Protein AF-A0A0K0LC39-F1 (afdb_monomer_lite)

Organism: NCBI:txid748906

pLDDT: mean 74.42, std 12.49, range [44.34, 93.62]

Sequence (56 aa):
VEWFPLILGIHMNERALKIHLLLMFIGVNLTFFPQHFLGLSGMPRRYSDYPDAYSC

Structure (mmCIF, N/CA/C/O backbone):
data_AF-A0A0K0LC39-F1
#
_entry.id   AF-A0A0K0LC39-F1
#
loop_
_atom_site.group_PDB
_atom_site.id
_atom_site.type_symbol
_atom_site.label_atom_id
_atom_site.label_alt_id
_atom_site.label_comp_id
_atom_site.label_asym_id
_atom_site.label_entity_id
_atom_site.label_seq_id
_atom_site.pdbx_PDB_ins_code
_atom_site.Cartn_x
_atom_site.Cartn_y
_atom_site.Cartn_z
_atom_site.occupancy
_atom_site.B_iso_or_equiv
_atom_site.auth_seq_id
_atom_site.auth_comp_id
_atom_site.auth_asym_id
_atom_site.auth_atom_id
_atom_site.pdbx_PDB_model_num
ATOM 1 N N . VAL A 1 1 ? -19.262 1.360 5.727 1.00 56.59 1 VAL A N 1
ATOM 2 C CA . VAL A 1 1 ? -19.633 0.496 6.877 1.00 56.59 1 VAL A CA 1
ATOM 3 C C . VAL A 1 1 ? -21.040 0.779 7.382 1.00 56.59 1 VAL A C 1
ATOM 5 O O . VAL A 1 1 ? -21.608 -0.109 7.982 1.00 56.59 1 VAL A O 1
ATOM 8 N N . GLU A 1 2 ? -21.650 1.912 7.020 1.00 60.91 2 GLU A N 1
ATOM 9 C CA . GLU A 1 2 ? -23.063 2.253 7.285 1.00 60.91 2 GLU A CA 1
ATOM 10 C C . GLU A 1 2 ? -24.075 1.134 6.957 1.00 60.91 2 GLU A C 1
ATOM 12 O O . GLU A 1 2 ? -24.970 0.845 7.739 1.00 60.91 2 GLU A O 1
ATOM 17 N N . TRP A 1 3 ? -23.910 0.450 5.820 1.00 65.69 3 TRP A N 1
ATOM 18 C CA . TRP A 1 3 ? -24.896 -0.522 5.324 1.00 65.69 3 TRP A CA 1
ATOM 19 C C . TRP A 1 3 ? -24.741 -1.936 5.905 1.00 65.69 3 TRP A C 1
ATOM 21 O O . TRP A 1 3 ? -25.674 -2.730 5.859 1.00 65.69 3 TRP A O 1
ATOM 31 N N . PHE A 1 4 ? -23.570 -2.271 6.455 1.00 66.19 4 PHE A N 1
ATOM 32 C CA . PHE A 1 4 ? -23.271 -3.615 6.965 1.00 66.19 4 PHE A CA 1
ATOM 33 C C . PHE A 1 4 ? -24.078 -3.990 8.228 1.00 66.19 4 PHE A C 1
ATOM 35 O O . PHE A 1 4 ? -24.683 -5.064 8.233 1.00 66.19 4 PHE A O 1
ATOM 42 N N . PRO A 1 5 ? -24.189 -3.129 9.263 1.00 65.31 5 PRO A N 1
ATOM 43 C CA . PRO A 1 5 ? -25.086 -3.388 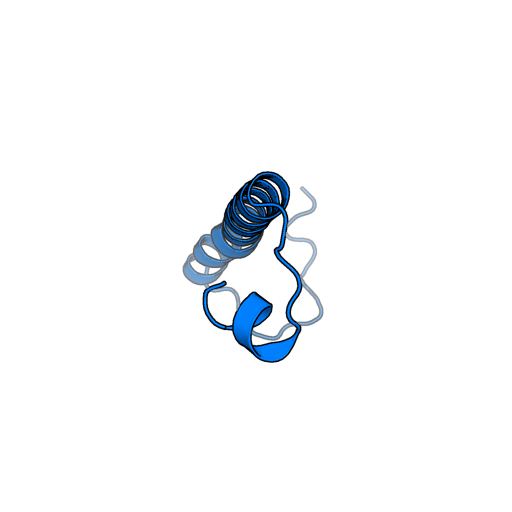10.386 1.00 65.31 5 PRO A CA 1
ATOM 44 C C . PRO A 1 5 ? -26.565 -3.262 9.988 1.00 65.31 5 PRO A C 1
ATOM 46 O O . PRO A 1 5 ? -27.404 -3.896 10.618 1.00 65.31 5 PRO A O 1
ATOM 49 N N . LEU A 1 6 ? -26.891 -2.516 8.923 1.00 65.44 6 LEU A N 1
ATOM 50 C CA . LEU A 1 6 ? -28.264 -2.356 8.427 1.00 65.44 6 LEU A CA 1
ATOM 51 C C . LEU A 1 6 ? -28.817 -3.639 7.777 1.00 65.44 6 LEU A C 1
ATOM 53 O O . LEU A 1 6 ? -30.005 -3.920 7.885 1.00 65.44 6 LEU A O 1
ATOM 57 N N . ILE A 1 7 ? -27.960 -4.414 7.102 1.00 76.69 7 ILE A N 1
ATOM 58 C CA . ILE A 1 7 ? -28.355 -5.632 6.373 1.00 76.69 7 ILE A CA 1
ATOM 59 C C . ILE A 1 7 ? -28.218 -6.888 7.247 1.00 76.69 7 ILE A C 1
ATOM 61 O O . ILE A 1 7 ? -29.028 -7.803 7.129 1.00 76.69 7 ILE A O 1
ATOM 65 N N . LEU A 1 8 ? -27.203 -6.952 8.116 1.00 75.50 8 LEU A N 1
ATOM 66 C CA . LEU A 1 8 ? -26.878 -8.161 8.887 1.00 75.50 8 LEU A CA 1
ATOM 67 C C . LEU A 1 8 ? -27.142 -8.032 10.398 1.00 75.50 8 LEU A C 1
ATOM 69 O O . LEU A 1 8 ? -27.068 -9.032 11.105 1.00 75.50 8 LEU A O 1
ATOM 73 N N . GLY A 1 9 ? -27.441 -6.834 10.918 1.00 68.81 9 GLY A N 1
ATOM 74 C CA . GLY A 1 9 ? -27.752 -6.617 12.342 1.00 68.81 9 GLY A CA 1
ATOM 75 C C . GLY A 1 9 ? -26.571 -6.802 13.309 1.00 68.81 9 GLY A C 1
ATOM 76 O O . GLY A 1 9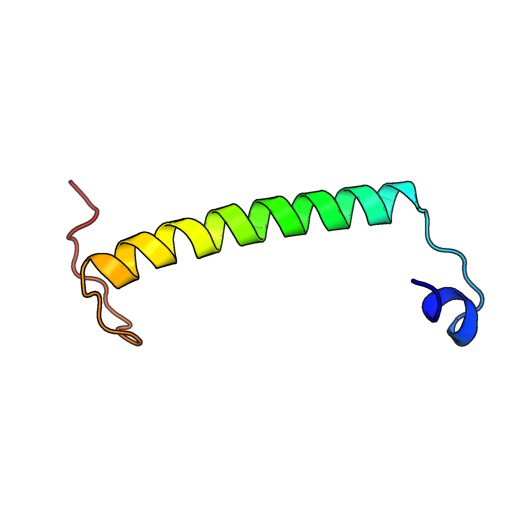 ? -26.753 -6.743 14.521 1.00 68.81 9 GLY A O 1
ATOM 77 N N . ILE A 1 10 ? -25.358 -7.019 12.792 1.00 72.88 10 ILE A N 1
ATOM 78 C CA . ILE A 1 10 ? -24.121 -7.233 13.557 1.00 72.88 10 ILE A CA 1
ATOM 79 C C . ILE A 1 10 ? -23.182 -6.035 13.421 1.00 72.88 10 ILE A C 1
ATOM 81 O O . ILE A 1 10 ? -22.878 -5.578 12.318 1.00 72.88 10 ILE A O 1
ATOM 85 N N . HIS A 1 11 ? -22.682 -5.547 14.558 1.00 70.19 11 HIS A N 1
ATOM 86 C CA . HIS A 1 11 ? -21.733 -4.440 14.597 1.00 70.19 11 HIS A CA 1
ATOM 87 C C . HIS A 1 11 ? -20.303 -4.958 14.405 1.00 70.19 11 HIS A C 1
ATOM 89 O O . HIS A 1 11 ? -19.803 -5.759 15.196 1.00 70.19 11 HIS A O 1
ATOM 95 N N . MET A 1 12 ? -19.625 -4.503 13.351 1.00 73.25 12 MET A N 1
ATOM 96 C CA . MET A 1 12 ? -18.214 -4.829 13.133 1.00 73.25 12 MET A CA 1
ATOM 97 C C . MET A 1 12 ? -17.321 -4.076 14.126 1.00 73.25 12 MET A C 1
ATOM 99 O O . MET A 1 12 ? -17.606 -2.938 14.503 1.00 73.25 12 MET A O 1
ATOM 103 N N . ASN A 1 13 ? -16.204 -4.697 14.520 1.00 81.19 13 ASN A N 1
ATOM 104 C CA . ASN A 1 13 ? -15.211 -4.061 15.381 1.00 81.19 13 ASN A CA 1
ATOM 105 C C . ASN A 1 13 ? -14.460 -2.957 14.619 1.00 81.19 13 ASN A C 1
ATOM 107 O O . ASN A 1 13 ? -13.714 -3.226 13.672 1.00 81.19 13 ASN A O 1
ATOM 111 N N . GLU A 1 14 ? -14.604 -1.716 15.078 1.00 79.75 14 GLU A N 1
ATOM 112 C CA . GLU A 1 14 ? -13.992 -0.540 14.456 1.00 79.75 14 GLU A CA 1
ATOM 113 C C . GLU A 1 14 ? -12.460 -0.602 14.408 1.00 79.75 14 GLU A C 1
ATOM 115 O O . GLU A 1 14 ? -11.853 -0.101 13.459 1.00 79.75 14 GLU A O 1
ATOM 120 N N . ARG A 1 15 ? -11.812 -1.235 15.400 1.00 83.19 15 ARG A N 1
ATOM 121 C CA . ARG A 1 15 ? -10.343 -1.363 15.412 1.00 83.19 15 ARG A CA 1
ATOM 122 C C . ARG A 1 15 ? -9.851 -2.253 14.277 1.00 83.19 15 ARG A C 1
ATOM 124 O O . ARG A 1 15 ? -8.904 -1.890 13.589 1.00 83.19 15 ARG A O 1
ATOM 131 N N . ALA A 1 16 ? -10.517 -3.386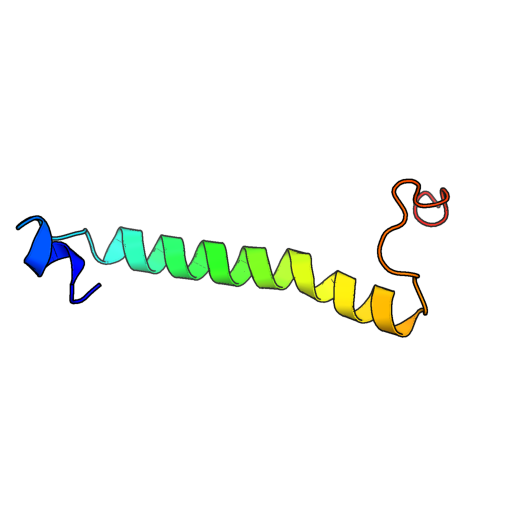 14.056 1.00 85.12 16 ALA A N 1
ATOM 132 C CA . ALA A 1 16 ? -10.162 -4.313 12.985 1.00 85.12 16 ALA A CA 1
ATOM 133 C C . ALA A 1 16 ? -10.359 -3.669 11.605 1.00 85.12 16 ALA A C 1
ATOM 135 O O . ALA A 1 16 ? -9.517 -3.821 10.723 1.00 85.12 16 ALA A O 1
ATOM 136 N N . LEU A 1 17 ? -11.423 -2.880 11.443 1.00 84.06 17 LEU A N 1
ATOM 137 C CA . LEU A 1 17 ? -11.701 -2.177 10.197 1.00 84.06 17 LEU A CA 1
ATOM 138 C C . LEU A 1 17 ? -10.665 -1.079 9.892 1.00 84.06 17 LEU A C 1
ATOM 140 O O . LEU A 1 17 ? -10.213 -0.960 8.754 1.00 84.06 17 LEU A O 1
ATOM 144 N N . LYS A 1 18 ? -10.239 -0.315 10.9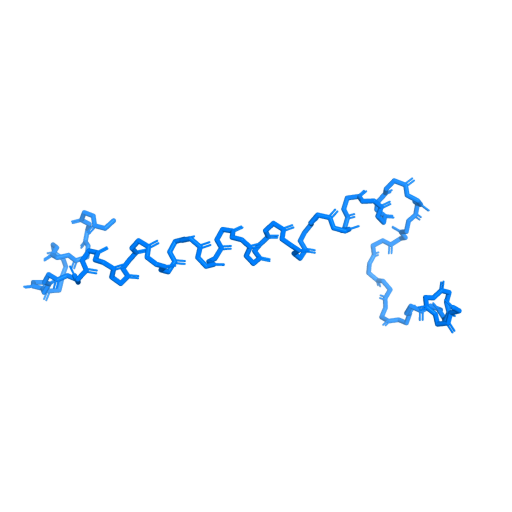07 1.00 83.81 18 LYS A N 1
ATOM 145 C CA . LYS A 1 18 ? -9.167 0.689 10.768 1.00 83.81 18 LYS A CA 1
ATOM 146 C C . LYS A 1 18 ? -7.824 0.049 10.404 1.00 83.81 18 LYS A C 1
ATOM 148 O O . LYS A 1 18 ? -7.117 0.574 9.548 1.00 83.81 18 LYS A O 1
ATOM 153 N N . ILE A 1 19 ? -7.493 -1.095 11.009 1.00 90.69 19 ILE A N 1
ATOM 154 C CA . ILE A 1 19 ? -6.273 -1.850 10.682 1.00 90.69 19 ILE A CA 1
ATOM 155 C C . ILE A 1 19 ? -6.342 -2.392 9.250 1.00 90.69 19 ILE A C 1
ATOM 157 O O . ILE A 1 19 ? -5.389 -2.221 8.497 1.00 90.69 19 ILE A O 1
ATOM 161 N N . HIS A 1 20 ? -7.468 -2.989 8.848 1.00 87.12 20 HIS A N 1
ATOM 162 C CA . HIS A 1 20 ? -7.660 -3.488 7.485 1.00 87.12 20 HIS A CA 1
ATOM 163 C C . HIS A 1 20 ? -7.527 -2.371 6.439 1.00 87.12 20 HIS A C 1
ATOM 165 O O . HIS A 1 20 ? -6.844 -2.554 5.433 1.00 87.12 20 HIS A O 1
ATOM 171 N N . LEU A 1 21 ? -8.111 -1.196 6.704 1.00 88.12 21 LEU A N 1
ATOM 172 C CA . LEU A 1 21 ? -7.982 -0.023 5.839 1.00 88.12 21 LEU A CA 1
ATOM 173 C C . LEU A 1 21 ? -6.518 0.414 5.690 1.00 88.12 21 LEU A C 1
ATOM 175 O O . LEU A 1 21 ? -6.062 0.625 4.571 1.00 88.12 21 LEU A O 1
ATOM 179 N N . LEU A 1 22 ? -5.777 0.515 6.797 1.00 91.38 22 LEU A N 1
ATOM 180 C CA . LEU A 1 22 ? -4.358 0.885 6.775 1.00 91.38 22 LEU A CA 1
ATOM 181 C C . LEU A 1 22 ? -3.501 -0.141 6.025 1.00 91.38 22 LEU A C 1
ATOM 183 O O . LEU A 1 22 ? -2.640 0.238 5.236 1.00 91.38 22 LEU A O 1
ATOM 187 N N . LEU A 1 23 ? -3.755 -1.432 6.235 1.00 92.19 23 LEU A N 1
ATOM 188 C CA . LEU A 1 23 ? -2.992 -2.513 5.613 1.00 92.19 23 LEU A CA 1
ATOM 189 C C . LEU A 1 23 ? -3.226 -2.555 4.096 1.00 92.19 23 LEU A C 1
ATOM 191 O O . LEU A 1 23 ? -2.265 -2.601 3.329 1.00 92.19 23 LEU A O 1
ATOM 195 N N . MET A 1 24 ? -4.483 -2.438 3.654 1.00 88.69 24 MET A N 1
ATOM 196 C CA . MET A 1 24 ? -4.817 -2.334 2.229 1.00 88.69 24 MET A CA 1
ATOM 197 C C . MET A 1 24 ? -4.275 -1.044 1.607 1.00 88.69 24 MET A C 1
ATOM 199 O O . MET A 1 24 ? -3.767 -1.077 0.490 1.00 88.69 24 MET A O 1
ATOM 203 N N . PHE A 1 25 ? -4.320 0.079 2.325 1.00 91.94 25 PHE A N 1
ATOM 204 C CA . PHE A 1 25 ? -3.781 1.348 1.837 1.00 91.94 25 PHE A CA 1
ATOM 205 C C . PHE A 1 25 ? -2.271 1.269 1.592 1.00 91.94 25 PHE A C 1
ATOM 207 O O . PHE A 1 25 ? -1.794 1.663 0.528 1.00 91.94 25 PHE A O 1
ATOM 214 N N . ILE A 1 26 ? -1.513 0.722 2.541 1.00 93.62 26 ILE A N 1
ATOM 215 C CA . ILE A 1 26 ? -0.062 0.564 2.396 1.00 93.62 26 ILE A CA 1
ATOM 216 C C . ILE A 1 26 ? 0.261 -0.471 1.308 1.00 93.62 26 ILE A C 1
ATOM 218 O O . ILE A 1 26 ? 1.108 -0.210 0.457 1.00 93.62 26 ILE A O 1
ATOM 222 N N . GLY A 1 27 ? -0.436 -1.613 1.284 1.00 91.62 27 GLY A N 1
ATOM 223 C CA . GLY A 1 27 ? -0.189 -2.689 0.316 1.00 91.62 27 GLY A CA 1
ATOM 224 C C . GLY A 1 27 ? -0.467 -2.288 -1.136 1.00 91.62 27 GLY A C 1
ATOM 225 O O . GLY A 1 27 ? 0.329 -2.585 -2.028 1.00 91.62 27 GLY A O 1
ATOM 226 N N . VAL A 1 28 ? -1.556 -1.557 -1.382 1.00 89.81 28 VAL A N 1
ATOM 227 C CA . VAL A 1 28 ? -1.869 -1.005 -2.710 1.00 89.81 28 VAL A CA 1
ATOM 228 C C . VAL A 1 28 ? -0.815 0.028 -3.111 1.00 89.81 28 VAL A C 1
ATOM 230 O O . VAL A 1 28 ? -0.264 -0.057 -4.204 1.00 89.81 28 VAL A O 1
ATOM 233 N N . ASN A 1 29 ? -0.448 0.961 -2.229 1.00 88.94 29 ASN A N 1
ATOM 234 C CA . ASN A 1 29 ? 0.593 1.932 -2.569 1.00 88.94 29 ASN A CA 1
ATOM 235 C C . ASN A 1 29 ? 1.927 1.247 -2.895 1.00 88.94 29 ASN A C 1
ATOM 237 O O . ASN A 1 29 ? 2.535 1.572 -3.906 1.00 88.94 29 ASN A O 1
ATOM 241 N N . LEU A 1 30 ? 2.353 0.249 -2.121 1.00 87.94 30 LEU A N 1
ATOM 242 C CA . LEU A 1 30 ? 3.618 -0.444 -2.374 1.00 87.94 30 LEU A CA 1
ATOM 243 C C . LEU A 1 30 ? 3.624 -1.238 -3.693 1.00 87.94 30 LEU A C 1
ATOM 245 O O . LEU A 1 30 ? 4.659 -1.313 -4.346 1.00 87.94 30 LEU A O 1
ATOM 249 N N . THR A 1 31 ? 2.493 -1.822 -4.098 1.00 84.94 31 THR A N 1
ATOM 250 C CA . THR A 1 31 ? 2.398 -2.639 -5.324 1.00 84.94 31 THR A CA 1
ATOM 251 C C . THR A 1 31 ? 2.210 -1.803 -6.588 1.00 84.94 31 THR A C 1
ATOM 253 O O . THR A 1 31 ? 2.833 -2.084 -7.611 1.00 84.94 31 THR A O 1
ATOM 256 N N . PHE A 1 32 ? 1.403 -0.744 -6.532 1.00 82.19 32 PHE A N 1
ATOM 257 C CA . PHE A 1 32 ? 1.115 0.097 -7.697 1.00 82.19 32 PHE A CA 1
ATOM 258 C C . PHE A 1 32 ? 2.107 1.254 -7.882 1.00 82.19 32 PHE A C 1
ATOM 260 O O . PHE A 1 32 ? 2.195 1.818 -8.975 1.00 82.19 32 PHE A O 1
ATOM 267 N N . PHE A 1 33 ? 2.887 1.621 -6.862 1.00 84.44 33 PHE A N 1
ATOM 268 C CA . PHE A 1 33 ? 3.887 2.687 -6.984 1.00 84.44 33 PHE A CA 1
ATOM 269 C C . PHE A 1 33 ? 5.047 2.331 -7.936 1.00 84.44 33 PHE A C 1
ATOM 271 O O . PHE A 1 33 ? 5.316 3.124 -8.840 1.00 84.44 33 PHE A O 1
ATOM 278 N N . PRO A 1 34 ? 5.670 1.135 -7.869 1.00 79.62 34 PRO A N 1
ATOM 279 C CA . PRO A 1 34 ? 6.679 0.719 -8.847 1.00 79.62 34 PRO A CA 1
ATOM 280 C C . PRO A 1 34 ? 6.132 0.669 -10.278 1.00 79.62 34 PRO A C 1
ATOM 282 O O . PRO A 1 34 ? 6.841 0.993 -11.228 1.00 79.62 34 PRO A O 1
ATOM 285 N N . GLN A 1 35 ? 4.846 0.342 -10.439 1.00 80.94 35 GLN A N 1
ATOM 286 C CA . GLN A 1 35 ? 4.188 0.305 -11.745 1.00 80.94 35 GLN A CA 1
ATOM 287 C C . GLN A 1 35 ? 4.167 1.677 -12.443 1.00 80.94 35 GLN A C 1
ATOM 289 O O . GLN A 1 35 ? 4.231 1.730 -13.671 1.00 80.94 35 GLN A O 1
ATOM 294 N N . HIS A 1 36 ? 4.141 2.787 -11.695 1.00 80.75 36 HIS A N 1
ATOM 295 C CA . HIS A 1 36 ? 4.241 4.131 -12.276 1.00 80.75 36 HIS A CA 1
ATOM 296 C C . HIS A 1 36 ? 5.625 4.387 -12.893 1.00 80.75 36 HIS A C 1
ATOM 298 O O . HIS A 1 36 ? 5.709 4.925 -13.997 1.00 80.75 36 HIS A O 1
ATOM 304 N N . PHE A 1 37 ? 6.705 3.953 -12.23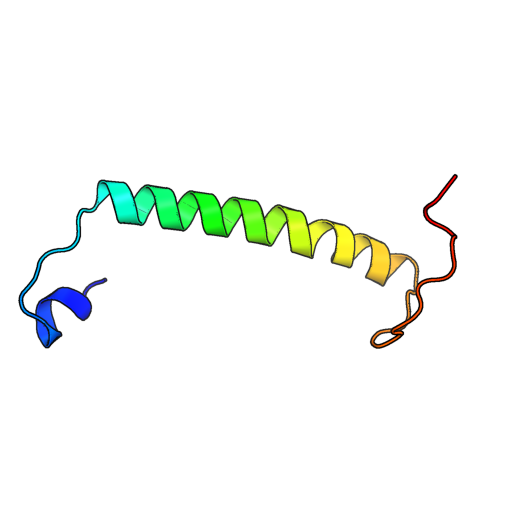4 1.00 76.19 37 PHE A N 1
ATOM 305 C CA . PHE A 1 37 ? 8.063 4.062 -12.780 1.00 76.19 37 PHE A CA 1
ATOM 306 C C . PHE A 1 37 ? 8.272 3.159 -13.998 1.00 76.19 37 PHE A C 1
ATOM 308 O O . PHE A 1 37 ? 8.853 3.601 -14.986 1.00 76.19 37 PHE A O 1
ATOM 315 N N . LEU A 1 38 ? 7.727 1.939 -13.967 1.00 70.75 38 LEU A N 1
ATOM 316 C CA . LEU A 1 38 ? 7.744 1.012 -15.106 1.00 70.75 38 LEU A CA 1
ATOM 317 C C . LEU A 1 38 ? 6.988 1.570 -16.325 1.00 70.75 38 LEU A C 1
ATOM 319 O O . LEU A 1 38 ? 7.396 1.373 -17.471 1.00 70.75 38 LEU A O 1
ATOM 323 N N . GLY A 1 39 ? 5.896 2.303 -16.089 1.00 76.81 39 GLY A N 1
ATOM 324 C CA . GLY A 1 39 ? 5.157 3.003 -17.140 1.00 76.81 39 GLY A CA 1
ATOM 325 C C . GLY A 1 39 ? 5.957 4.144 -17.776 1.00 76.81 39 GLY A C 1
ATOM 326 O O . GLY A 1 39 ? 5.927 4.302 -18.996 1.00 76.81 39 GLY A O 1
ATOM 327 N N . LEU A 1 40 ? 6.713 4.904 -16.976 1.00 71.94 40 LEU A N 1
ATOM 328 C CA . LEU A 1 40 ? 7.598 5.969 -17.469 1.00 71.94 40 LEU A CA 1
ATOM 329 C C . LEU A 1 40 ? 8.808 5.421 -18.238 1.00 71.94 40 LEU A C 1
ATOM 331 O O . LEU A 1 40 ? 9.248 6.048 -19.198 1.00 71.94 40 LEU A O 1
ATOM 335 N N . SER A 1 41 ? 9.313 4.239 -17.871 1.00 74.06 41 SER A N 1
ATOM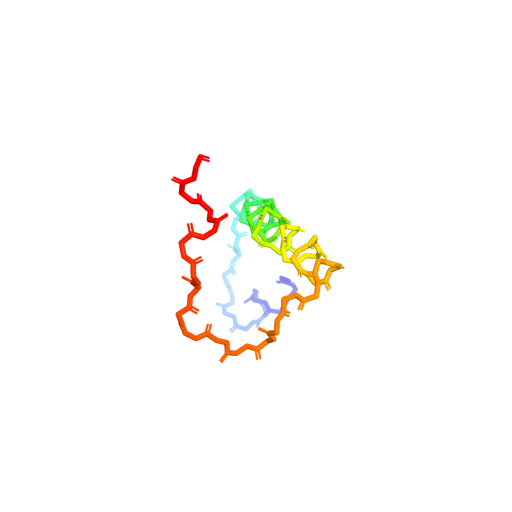 336 C CA . SER A 1 41 ? 10.393 3.555 -18.595 1.00 74.06 41 SER A CA 1
ATOM 337 C C . SER A 1 41 ? 9.929 2.845 -19.877 1.00 74.06 41 SER A C 1
ATOM 339 O O . SER A 1 41 ? 10.700 2.093 -20.469 1.00 74.06 41 SER A O 1
ATOM 341 N N . GLY A 1 42 ? 8.683 3.059 -20.318 1.00 67.38 42 GLY A N 1
ATOM 342 C CA . GLY A 1 42 ? 8.175 2.559 -21.597 1.00 67.38 42 GLY A CA 1
ATOM 343 C C . GLY A 1 42 ? 7.840 1.068 -21.613 1.00 67.38 42 GLY A C 1
ATOM 344 O O . GLY A 1 42 ? 7.781 0.474 -22.691 1.00 67.38 42 GLY A O 1
ATOM 345 N N . MET A 1 43 ? 7.616 0.447 -20.449 1.00 65.69 43 MET A N 1
ATOM 346 C CA . MET A 1 43 ? 7.290 -0.974 -20.394 1.00 65.69 43 MET A CA 1
ATOM 347 C C . MET A 1 43 ? 5.937 -1.267 -21.070 1.00 65.69 43 MET A C 1
ATOM 349 O O . MET A 1 43 ? 4.910 -0.705 -20.672 1.00 65.69 43 MET A O 1
ATOM 353 N N . PRO A 1 44 ? 5.885 -2.175 -22.062 1.00 69.00 44 PRO A N 1
ATOM 354 C CA . PRO A 1 44 ? 4.635 -2.504 -22.719 1.00 69.00 44 PRO A CA 1
ATOM 355 C C . PRO A 1 44 ? 3.709 -3.311 -21.798 1.00 69.00 44 PRO A C 1
ATOM 357 O O . PRO A 1 44 ? 4.087 -4.302 -21.175 1.00 69.00 44 PRO A O 1
ATOM 360 N N . ARG A 1 45 ? 2.443 -2.894 -21.734 1.00 73.31 45 ARG A N 1
ATOM 361 C CA . ARG A 1 45 ? 1.395 -3.576 -20.966 1.00 73.31 45 ARG A CA 1
ATOM 362 C C . ARG A 1 45 ? 1.109 -4.950 -21.591 1.00 73.31 45 ARG A C 1
ATOM 364 O O . ARG A 1 45 ? 0.853 -5.008 -22.790 1.00 73.31 45 ARG A O 1
ATOM 371 N N . ARG A 1 46 ? 0.973 -5.996 -20.762 1.00 74.56 46 ARG A N 1
ATOM 372 C CA . ARG A 1 46 ? 0.531 -7.370 -21.123 1.00 74.56 46 ARG A CA 1
ATOM 373 C C . ARG A 1 46 ? 1.609 -8.330 -21.654 1.00 74.56 46 ARG A C 1
ATOM 375 O O . ARG A 1 46 ? 1.273 -9.229 -22.417 1.00 74.56 46 ARG A O 1
ATOM 382 N N . TYR A 1 47 ? 2.861 -8.187 -21.233 1.00 63.66 47 TYR A N 1
ATOM 383 C CA . TYR A 1 47 ? 3.868 -9.224 -21.472 1.00 63.66 47 TYR A CA 1
ATOM 384 C C . TYR A 1 47 ? 3.940 -10.182 -20.275 1.00 63.66 47 TYR A C 1
ATOM 386 O O . TYR A 1 47 ? 4.040 -9.736 -19.135 1.00 63.66 47 TYR A O 1
ATOM 394 N N . SER A 1 48 ? 3.796 -11.485 -20.551 1.00 63.22 48 SER A N 1
ATOM 395 C CA . SER A 1 48 ? 3.900 -12.573 -19.562 1.00 63.22 48 SER A CA 1
ATOM 396 C C . SER A 1 48 ? 5.351 -12.800 -19.142 1.00 63.22 48 SER A C 1
ATOM 398 O O . SER A 1 48 ? 5.621 -13.047 -17.972 1.00 63.22 48 SER A O 1
ATOM 400 N N . ASP A 1 49 ? 6.270 -12.662 -20.097 1.00 62.06 49 ASP A N 1
ATOM 401 C CA . ASP A 1 49 ? 7.700 -12.825 -19.883 1.00 62.06 49 ASP A CA 1
ATOM 402 C C . ASP A 1 49 ? 8.338 -11.445 -19.745 1.00 62.06 49 ASP A C 1
ATOM 404 O O . ASP A 1 49 ? 8.427 -10.665 -20.698 1.00 62.06 49 ASP A O 1
ATOM 408 N N . TYR A 1 50 ? 8.738 -11.127 -18.519 1.00 57.72 50 TYR A N 1
ATOM 409 C CA . TYR A 1 50 ? 9.630 -10.013 -18.248 1.00 57.72 50 TYR A CA 1
ATOM 410 C C . TYR A 1 50 ? 11.037 -10.515 -18.591 1.00 57.72 50 TYR A C 1
ATOM 412 O O . TYR A 1 50 ? 11.465 -11.493 -17.980 1.00 57.72 50 TYR A O 1
ATOM 420 N N . PRO A 1 51 ? 11.758 -9.922 -19.562 1.00 55.34 51 PRO A N 1
ATOM 421 C CA . PRO A 1 51 ? 13.160 -10.270 -19.754 1.00 55.34 51 PRO A CA 1
ATOM 422 C C . PRO A 1 51 ? 13.904 -10.007 -18.439 1.00 55.34 51 PRO A C 1
ATOM 424 O O . PRO A 1 51 ? 13.545 -9.065 -17.728 1.00 55.34 51 PRO A O 1
ATOM 427 N N . ASP A 1 52 ? 14.913 -10.828 -18.140 1.00 57.47 52 ASP A N 1
ATOM 428 C CA . ASP A 1 52 ? 15.791 -10.839 -16.951 1.00 57.47 52 ASP A CA 1
ATOM 429 C C . ASP A 1 52 ? 16.601 -9.528 -16.732 1.00 57.47 52 ASP A C 1
ATOM 431 O O . ASP A 1 52 ? 17.760 -9.523 -16.333 1.00 57.47 52 ASP A O 1
ATOM 435 N N . ALA A 1 53 ? 16.005 -8.369 -17.006 1.00 54.19 53 ALA A N 1
ATOM 436 C CA . ALA A 1 53 ? 16.535 -7.027 -16.809 1.00 54.19 53 ALA A CA 1
ATOM 437 C C . ALA A 1 53 ? 16.403 -6.532 -15.352 1.00 54.19 53 ALA A C 1
ATOM 439 O O . ALA A 1 53 ? 16.762 -5.392 -15.068 1.00 54.19 53 ALA A O 1
ATOM 440 N N . TYR A 1 54 ? 15.899 -7.368 -14.434 1.00 52.62 54 TYR A N 1
ATOM 441 C CA . TYR A 1 54 ? 15.772 -7.068 -12.996 1.00 52.62 54 TYR A CA 1
ATOM 442 C C . TYR A 1 54 ? 16.602 -7.998 -12.093 1.00 52.62 54 TYR A C 1
ATOM 444 O O . TYR A 1 54 ? 16.448 -7.956 -10.875 1.00 52.62 54 TYR A O 1
ATOM 452 N N . SER A 1 55 ? 17.473 -8.832 -12.667 1.00 47.53 55 SER A N 1
ATOM 453 C CA . SER A 1 55 ? 18.328 -9.790 -11.946 1.00 47.53 55 SER A CA 1
ATOM 454 C C . SER A 1 55 ? 19.823 -9.437 -11.969 1.00 47.53 55 SER A C 1
ATOM 456 O O . SER A 1 55 ? 20.660 -10.337 -11.917 1.00 47.53 55 SER A O 1
ATOM 458 N N . CYS A 1 56 ? 20.167 -8.147 -12.025 1.00 44.34 56 CYS A N 1
ATOM 459 C CA . CYS A 1 56 ? 21.532 -7.664 -11.786 1.00 44.34 56 CYS A CA 1
ATOM 460 C C . CYS A 1 56 ? 21.634 -6.983 -10.420 1.00 44.34 56 CYS A C 1
ATOM 462 O O . CYS A 1 56 ? 20.739 -6.161 -10.117 1.00 44.34 56 CYS A O 1
#

Radius of gyration: 19.07 Å; chains: 1; bounding box: 50×19×38 Å

Secondary structure (DSSP, 8-state):
-THHHHHH--PPPHHHHHHHHHHHHHHHHHHHHHHHHHHHTTPPTT-S---STT--

InterPro domains:
  IPR000883 Cytochrome c oxidase subunit I [PF00115] (3-52)
  IPR000883 Cytochrome c oxidase subunit I [PTHR10422] (2-55)
  IPR023616 Cytochrome c oxidase-like, subunit I domain [PS50855] (1-56)
  IPR036927 Cytochrome c oxidase-like, subunit I superfamily [G3DSA:1.20.210.10] (1-56)
  IPR036927 Cytochrome c oxidase-like, subunit I superfamily [SSF81442] (3-54)

Foldseek 3Di:
DVCPCVVPVDDDDPVVVVVVVVVVVVVCCVVCVVVVVCVVVVPDPDDPDDPPPPVD